Protein AF-A0AA50UT06-F1 (afdb_monomer)

Structure (mmCIF, N/CA/C/O backbone):
data_AF-A0AA50UT06-F1
#
_entry.id   AF-A0AA50UT06-F1
#
loop_
_atom_site.group_PDB
_atom_site.id
_atom_site.type_symbol
_atom_site.label_atom_id
_atom_site.label_alt_id
_atom_site.label_comp_id
_atom_site.label_asym_id
_atom_site.label_entity_id
_atom_site.label_seq_id
_atom_site.pdbx_PDB_ins_code
_atom_site.Cartn_x
_atom_site.Cartn_y
_atom_site.Cartn_z
_atom_site.occupancy
_atom_site.B_iso_or_equiv
_atom_site.auth_seq_id
_atom_site.auth_comp_id
_atom_site.auth_asym_id
_atom_site.auth_atom_id
_atom_site.pdbx_PDB_model_num
ATOM 1 N N . PHE A 1 1 ? -9.019 0.029 9.755 1.00 92.19 1 PHE A N 1
ATOM 2 C CA . PHE A 1 1 ? -8.513 0.370 8.416 1.00 92.19 1 PHE A CA 1
ATOM 3 C C . PHE A 1 1 ? -7.095 -0.146 8.311 1.00 92.19 1 PHE A C 1
ATOM 5 O O . PHE A 1 1 ? -6.377 -0.044 9.303 1.00 92.19 1 PHE A O 1
ATOM 12 N N . TYR A 1 2 ? -6.727 -0.754 7.186 1.00 92.12 2 TYR A N 1
ATOM 13 C CA . TYR A 1 2 ? -5.373 -1.294 6.959 1.00 92.12 2 TYR A CA 1
ATOM 14 C C . TYR A 1 2 ? -4.595 -0.510 5.900 1.00 92.12 2 TYR A C 1
ATOM 16 O O . TYR A 1 2 ? -3.426 -0.797 5.673 1.00 92.12 2 TYR A O 1
ATOM 24 N N . SER A 1 3 ? -5.218 0.505 5.303 1.00 91.81 3 SER A N 1
ATOM 25 C CA . SER A 1 3 ? -4.564 1.502 4.463 1.00 91.81 3 SER A CA 1
ATOM 26 C C . SER A 1 3 ? -5.038 2.905 4.865 1.00 91.81 3 SER A C 1
ATOM 28 O O . SER A 1 3 ? -6.128 3.076 5.424 1.00 91.81 3 SER A O 1
ATOM 30 N N . LEU A 1 4 ? -4.204 3.919 4.623 1.00 92.31 4 LEU A N 1
ATOM 31 C CA . LEU A 1 4 ? -4.577 5.316 4.869 1.00 92.31 4 LEU A CA 1
ATOM 32 C C . LEU A 1 4 ? -5.703 5.794 3.939 1.00 92.31 4 LEU A C 1
ATOM 34 O O . LEU A 1 4 ? -6.620 6.432 4.453 1.00 92.31 4 LEU A O 1
ATOM 38 N N . PRO A 1 5 ? -5.712 5.453 2.633 1.00 92.81 5 PRO A N 1
ATOM 39 C CA . PRO A 1 5 ? -6.830 5.816 1.767 1.00 92.81 5 PRO A CA 1
ATOM 40 C C . PRO A 1 5 ? -8.177 5.261 2.257 1.00 92.81 5 PRO A C 1
ATOM 42 O O . PRO A 1 5 ? -9.140 6.017 2.314 1.00 92.81 5 PRO A O 1
ATOM 45 N N . GLU A 1 6 ? -8.238 4.006 2.732 1.00 93.50 6 GLU A N 1
ATOM 46 C CA . GLU A 1 6 ? -9.466 3.413 3.309 1.00 93.50 6 GLU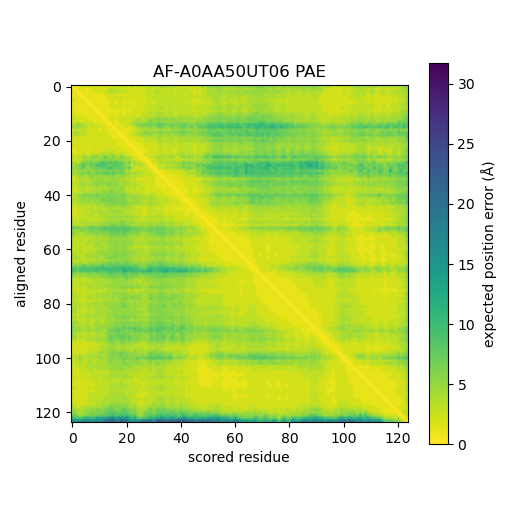 A CA 1
ATOM 47 C C . GLU A 1 6 ? -9.967 4.212 4.529 1.00 93.50 6 GLU A C 1
ATOM 49 O O . GLU A 1 6 ? -11.168 4.373 4.748 1.00 93.50 6 GLU A O 1
ATOM 54 N N . PHE A 1 7 ? -9.044 4.721 5.349 1.00 94.62 7 PHE A N 1
ATOM 55 C CA . PHE A 1 7 ? -9.379 5.550 6.506 1.00 94.62 7 PHE A CA 1
ATOM 56 C C . PHE A 1 7 ? -9.864 6.951 6.112 1.00 94.62 7 PHE A C 1
ATOM 58 O O . PHE A 1 7 ? -10.808 7.459 6.720 1.00 94.62 7 PHE A O 1
ATOM 65 N N . GLU A 1 8 ? -9.245 7.578 5.112 1.00 93.00 8 GLU A N 1
ATOM 66 C CA . GLU A 1 8 ? -9.673 8.889 4.615 1.00 93.00 8 GLU A CA 1
ATOM 67 C C . GLU A 1 8 ? -11.031 8.815 3.904 1.00 93.00 8 GLU A C 1
ATOM 69 O O . GLU A 1 8 ? -11.859 9.708 4.089 1.00 93.00 8 GLU A O 1
ATOM 74 N N . GLU A 1 9 ? -11.310 7.725 3.182 1.00 92.50 9 GLU A N 1
ATOM 75 C CA . GLU A 1 9 ? -12.643 7.421 2.646 1.00 92.50 9 GLU A CA 1
ATOM 76 C C . GLU A 1 9 ? -13.674 7.323 3.774 1.00 92.50 9 GLU A C 1
ATOM 78 O O . GLU A 1 9 ? -14.667 8.049 3.768 1.00 92.50 9 GLU A O 1
ATOM 83 N N . TRP A 1 10 ? -13.400 6.526 4.814 1.00 94.44 10 TRP A N 1
ATOM 84 C CA . TRP A 1 10 ? -14.299 6.431 5.967 1.00 94.44 10 TRP A CA 1
ATOM 85 C C . TRP A 1 10 ? -14.535 7.780 6.656 1.00 94.44 10 TRP A C 1
ATOM 87 O O . TRP A 1 10 ? -15.671 8.086 7.020 1.00 94.44 10 TRP A O 1
ATOM 97 N N . LYS A 1 11 ? -13.490 8.600 6.830 1.00 94.81 11 LYS A N 1
ATOM 98 C CA . LYS A 1 11 ? -13.622 9.946 7.409 1.00 94.81 11 LYS A CA 1
ATOM 99 C C . LYS A 1 11 ? -14.513 10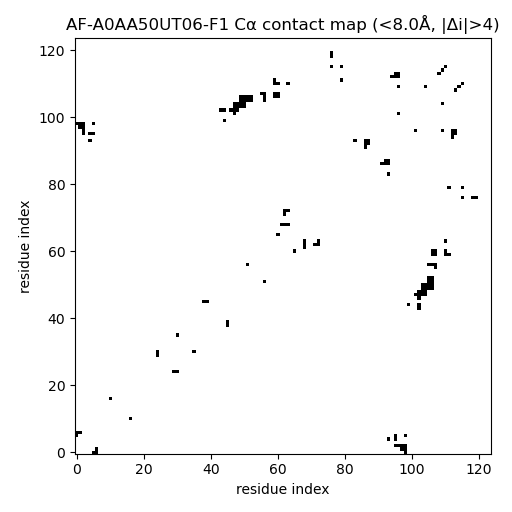.843 6.561 1.00 94.81 11 LYS A C 1
ATOM 101 O O . LYS A 1 11 ? -15.336 11.560 7.119 1.00 94.81 11 LYS A O 1
ATOM 106 N N . LYS A 1 12 ? -14.340 10.815 5.239 1.00 93.25 12 LYS A N 1
ATOM 107 C CA . LYS A 1 12 ? -15.130 11.616 4.299 1.00 93.25 12 LYS A CA 1
ATOM 108 C C . LYS A 1 12 ? -16.606 11.213 4.312 1.00 93.25 12 LYS A C 1
ATOM 110 O O . LYS A 1 12 ? -17.464 12.088 4.249 1.00 93.25 12 LYS A O 1
ATOM 115 N N . ASP A 1 13 ? -16.879 9.919 4.441 1.00 94.81 13 ASP A N 1
ATOM 116 C CA . ASP A 1 13 ? -18.235 9.364 4.389 1.00 94.81 13 ASP A CA 1
ATOM 117 C C . ASP A 1 13 ? -18.951 9.364 5.756 1.00 94.81 13 ASP A C 1
ATOM 119 O O . ASP A 1 13 ? -20.137 9.045 5.839 1.00 94.81 13 ASP A O 1
ATOM 123 N N . THR A 1 14 ? -18.258 9.729 6.840 1.00 95.81 14 THR A N 1
ATOM 124 C CA . THR A 1 14 ? -18.795 9.709 8.211 1.00 95.81 14 THR A CA 1
ATOM 125 C C . THR A 1 14 ? -18.848 11.122 8.794 1.00 95.81 14 THR A C 1
ATOM 127 O O . THR A 1 14 ? -17.871 11.592 9.365 1.00 95.81 14 THR A O 1
ATOM 130 N N . GLU A 1 15 ? -19.997 11.801 8.733 1.00 95.75 15 GLU A N 1
ATOM 131 C CA . GLU A 1 15 ? -20.142 13.203 9.189 1.00 95.75 15 GLU A CA 1
ATOM 132 C C . GLU A 1 15 ? -19.673 13.445 10.639 1.00 95.75 15 GLU A C 1
ATOM 134 O O . GLU A 1 15 ? -19.023 14.446 10.950 1.00 95.75 15 GLU A O 1
ATOM 139 N N . ASN A 1 16 ? -19.949 12.504 11.544 1.00 96.31 16 ASN A N 1
ATOM 140 C CA . ASN A 1 16 ? -19.546 12.588 12.947 1.00 96.31 16 ASN A CA 1
ATOM 141 C C . ASN A 1 16 ? -18.174 11.956 13.233 1.00 96.31 16 ASN A C 1
ATOM 143 O O . ASN A 1 16 ? -17.881 11.648 14.386 1.00 96.31 16 ASN A O 1
ATOM 147 N N . HIS A 1 17 ? -17.301 11.774 12.234 1.00 94.62 17 HIS A N 1
ATOM 148 C CA . HIS A 1 17 ? -15.978 11.159 12.431 1.00 94.62 17 HIS A CA 1
ATOM 149 C C . HIS A 1 17 ? -15.164 11.834 13.555 1.00 94.62 17 HIS A C 1
ATOM 151 O O . HIS A 1 17 ? -14.351 11.192 14.215 1.00 94.62 17 HIS A O 1
ATOM 157 N N . HIS A 1 18 ? -15.397 13.127 13.799 1.00 94.19 18 HIS A N 1
ATOM 158 C CA . HIS A 1 18 ? -14.744 13.929 14.832 1.00 94.19 18 HIS A CA 1
ATOM 159 C C . HIS A 1 18 ? -15.096 13.510 16.272 1.00 94.19 18 HIS A C 1
ATOM 161 O O . HIS A 1 18 ? -14.376 13.879 17.196 1.00 94.19 18 HIS A O 1
ATOM 167 N N . THR A 1 19 ? -16.166 12.736 16.487 1.00 96.88 19 THR A N 1
ATOM 168 C CA . THR A 1 19 ? -16.534 12.216 17.817 1.00 96.88 19 THR A CA 1
ATOM 169 C C . THR A 1 19 ? -15.803 10.921 18.176 1.00 96.88 19 THR A C 1
ATOM 171 O O . THR A 1 19 ? -15.890 10.462 19.314 1.00 96.88 19 THR A O 1
ATOM 174 N N . TYR A 1 20 ? -15.112 10.296 17.220 1.00 96.62 20 TYR A N 1
ATOM 175 C CA . TYR A 1 20 ? -14.390 9.043 17.430 1.00 96.62 20 TYR A CA 1
ATOM 176 C C . TYR A 1 20 ? -12.974 9.308 17.948 1.00 96.62 20 TYR A C 1
ATOM 178 O O . TYR A 1 20 ? -12.302 10.247 17.525 1.00 96.62 20 TYR A O 1
ATOM 186 N N . ASN A 1 21 ? -12.481 8.435 18.829 1.00 96.00 21 ASN A N 1
ATOM 187 C CA . ASN A 1 21 ? -11.068 8.427 19.199 1.00 96.00 21 ASN A 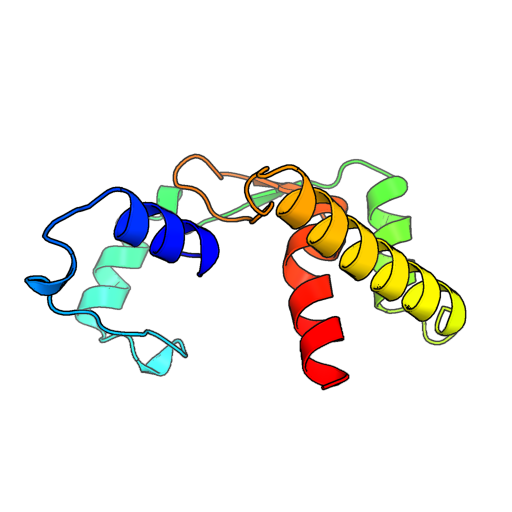CA 1
ATOM 188 C C . ASN A 1 21 ? -10.252 7.704 18.117 1.00 96.00 21 ASN A C 1
ATOM 190 O O . ASN A 1 21 ? -10.489 6.528 17.839 1.00 96.00 21 ASN A O 1
ATOM 194 N N . ILE A 1 22 ? -9.282 8.399 17.526 1.00 95.38 22 ILE A N 1
ATOM 195 C CA . ILE A 1 22 ? -8.482 7.903 16.404 1.00 95.38 22 ILE A CA 1
ATOM 196 C C . ILE A 1 22 ? -7.056 7.643 16.890 1.00 95.38 22 ILE A C 1
ATOM 19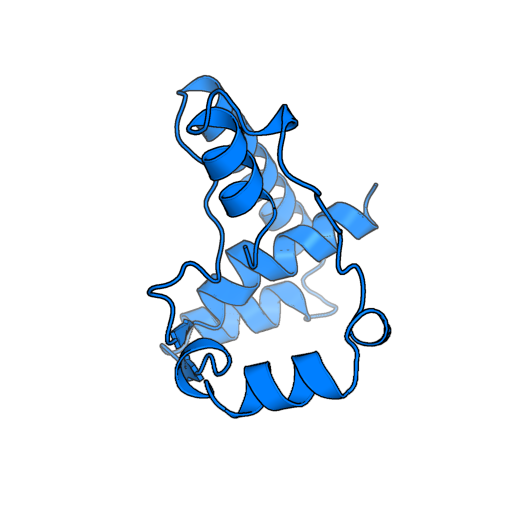8 O O . ILE A 1 22 ? -6.338 8.563 17.278 1.00 95.38 22 ILE A O 1
ATOM 202 N N . LYS A 1 23 ? -6.624 6.380 16.826 1.00 93.62 23 LYS A N 1
ATOM 203 C CA . LYS A 1 23 ? -5.271 5.951 17.197 1.00 93.62 23 LYS A CA 1
ATOM 204 C C . LYS A 1 23 ? -4.540 5.384 15.983 1.00 93.62 23 LYS A C 1
ATOM 206 O O . LYS A 1 23 ? -5.033 4.474 15.324 1.00 93.62 23 LYS A O 1
ATOM 211 N N . TYR A 1 24 ? -3.337 5.893 15.726 1.00 93.56 24 TYR A N 1
ATOM 212 C CA . TYR A 1 24 ? -2.490 5.456 14.616 1.00 93.56 24 TYR A CA 1
ATOM 213 C C . TYR A 1 24 ? -1.500 4.382 15.073 1.00 93.56 24 TYR A C 1
ATOM 215 O O . TYR A 1 24 ? -0.698 4.608 15.979 1.00 93.56 24 TYR A O 1
ATOM 223 N N . TYR A 1 25 ? -1.526 3.227 14.412 1.00 92.88 25 TYR A N 1
ATOM 224 C CA . TYR A 1 25 ? -0.620 2.107 14.670 1.00 92.88 25 TYR A CA 1
ATOM 225 C C . TYR A 1 25 ? 0.522 2.149 13.651 1.00 92.88 25 TYR A C 1
ATOM 227 O O . TYR A 1 25 ? 0.454 1.519 12.602 1.00 92.88 25 TYR A O 1
ATOM 235 N N . LYS A 1 26 ? 1.561 2.943 13.945 1.00 90.25 26 LYS A N 1
ATOM 236 C CA . LYS A 1 26 ? 2.699 3.177 13.030 1.00 90.25 26 LYS A CA 1
ATOM 237 C C . LYS A 1 26 ? 3.730 2.042 13.011 1.00 90.25 26 LYS A C 1
ATOM 239 O O . LYS A 1 26 ? 4.614 2.032 12.165 1.00 90.25 26 LYS A O 1
ATOM 244 N N . GLY A 1 27 ? 3.643 1.108 13.952 1.00 89.12 27 GLY A N 1
ATOM 245 C CA . GLY A 1 27 ? 4.514 -0.057 14.017 1.00 89.12 27 GLY A CA 1
ATOM 246 C C . GLY A 1 27 ? 3.882 -1.178 14.830 1.00 89.12 27 GLY A C 1
ATOM 247 O O . GLY A 1 27 ? 2.962 -0.957 15.619 1.00 89.12 27 GLY A O 1
ATOM 248 N N . LEU A 1 28 ? 4.396 -2.397 14.664 1.00 88.69 28 LEU A N 1
ATOM 249 C CA . LEU A 1 28 ? 3.844 -3.580 15.333 1.00 88.69 28 LEU A CA 1
ATOM 250 C C . LEU A 1 28 ? 3.909 -3.477 16.866 1.00 88.69 28 LEU A C 1
ATOM 252 O O . LEU A 1 28 ? 3.003 -3.953 17.543 1.00 88.69 28 LEU A O 1
ATOM 256 N N . GLY A 1 29 ? 4.908 -2.771 17.409 1.00 87.38 29 GLY A N 1
ATOM 257 C CA . GLY A 1 29 ? 5.041 -2.514 18.848 1.00 87.38 29 GLY A CA 1
ATOM 258 C C . GLY A 1 29 ? 3.972 -1.589 19.446 1.00 87.38 29 GLY A C 1
ATOM 259 O O . GLY A 1 29 ? 3.878 -1.480 20.663 1.00 87.38 29 GLY A O 1
ATOM 260 N N . THR A 1 30 ? 3.147 -0.928 18.624 1.00 88.44 30 THR A N 1
ATOM 261 C CA . THR A 1 30 ? 1.991 -0.154 19.109 1.00 88.44 30 THR A CA 1
AT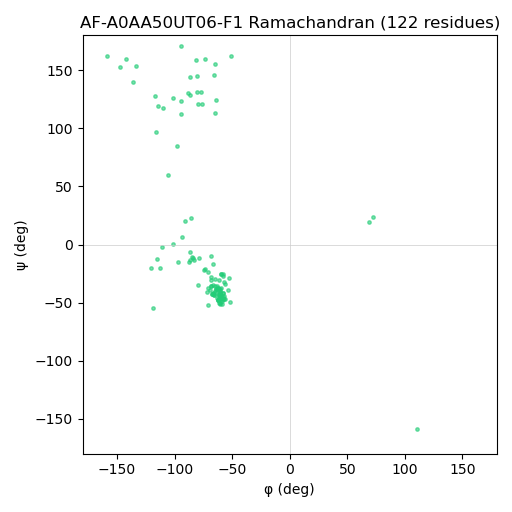OM 262 C C . THR A 1 30 ? 0.837 -1.061 19.554 1.00 88.44 30 THR A C 1
ATOM 264 O O . THR A 1 30 ? -0.008 -0.629 20.343 1.00 88.44 30 THR A O 1
ATOM 267 N N . SER A 1 31 ? 0.796 -2.303 19.057 1.00 86.94 31 SER A N 1
ATOM 268 C CA . SER A 1 31 ? -0.225 -3.288 19.419 1.00 86.94 31 SER A CA 1
ATOM 269 C C . SER A 1 31 ? 0.110 -3.950 20.751 1.00 86.94 31 SER A C 1
ATOM 271 O O . SER A 1 31 ? 1.219 -4.431 20.973 1.00 86.94 31 SER A O 1
ATOM 273 N N . THR A 1 32 ? -0.873 -4.009 21.638 1.00 91.06 32 THR A N 1
ATOM 274 C CA . THR A 1 32 ? -0.794 -4.736 22.904 1.00 91.06 32 THR A CA 1
ATOM 275 C C . THR A 1 32 ? -0.883 -6.246 22.677 1.00 91.06 32 THR A C 1
ATOM 277 O O . THR A 1 32 ? -1.443 -6.720 21.687 1.00 91.06 32 THR A O 1
ATOM 280 N N . SER A 1 33 ? -0.417 -7.040 23.645 1.00 91.81 33 SER A N 1
ATOM 281 C CA . SER A 1 33 ? -0.536 -8.505 23.593 1.00 91.81 33 SER A CA 1
ATOM 282 C C . SER A 1 33 ? -1.988 -8.995 23.512 1.00 91.81 33 SER A C 1
ATOM 284 O O . SER A 1 33 ? -2.233 -10.099 23.028 1.00 91.81 33 SER A O 1
ATOM 286 N N . LYS A 1 34 ? -2.955 -8.202 23.996 1.00 92.50 34 LYS A N 1
ATOM 287 C CA . LYS A 1 34 ? -4.386 -8.509 23.880 1.00 92.50 34 LYS A CA 1
ATOM 288 C C . LYS A 1 34 ? -4.858 -8.356 22.432 1.00 92.50 34 LYS A C 1
ATOM 290 O O . LYS A 1 34 ? -5.396 -9.310 21.882 1.00 92.50 34 LYS A O 1
ATOM 295 N N . GLU A 1 35 ? -4.577 -7.214 21.809 1.00 91.12 35 GLU A N 1
ATOM 296 C CA . GLU A 1 35 ? -4.911 -6.952 20.399 1.00 91.12 35 GLU A CA 1
ATOM 297 C C . GLU A 1 35 ? -4.221 -7.958 19.469 1.00 91.12 35 GLU A C 1
ATOM 299 O O . GLU A 1 35 ? -4.836 -8.470 18.540 1.00 91.12 35 GLU A O 1
ATOM 304 N N . ALA A 1 36 ? -2.970 -8.331 19.765 1.00 89.25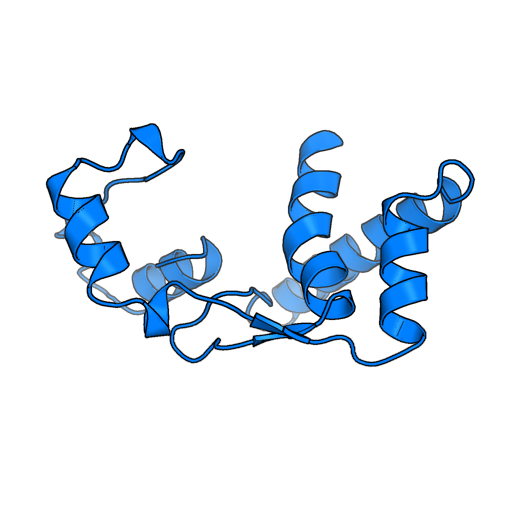 36 ALA A N 1
ATOM 305 C CA . ALA A 1 36 ? -2.269 -9.366 19.013 1.00 89.25 36 ALA A CA 1
ATOM 306 C C . ALA A 1 36 ? -3.050 -10.691 18.995 1.00 89.25 36 ALA A C 1
ATOM 308 O O . ALA A 1 36 ? -3.249 -11.272 17.930 1.00 89.25 36 ALA A O 1
ATOM 309 N N . LYS A 1 37 ? -3.547 -11.154 20.151 1.00 92.06 37 LYS A N 1
ATOM 310 C CA . LYS A 1 37 ? -4.370 -12.373 20.227 1.00 92.06 37 LYS A CA 1
ATOM 311 C C . LYS A 1 37 ? -5.648 -12.250 19.395 1.00 92.06 37 LYS A C 1
ATOM 313 O O . LYS A 1 37 ? -5.997 -13.206 18.711 1.00 92.06 37 LYS A O 1
ATOM 318 N N . GLU A 1 38 ? -6.302 -11.092 19.412 1.00 92.56 38 GLU A N 1
ATOM 319 C CA . GLU A 1 38 ? -7.497 -10.824 18.599 1.00 92.56 38 GLU A CA 1
ATOM 320 C C . GLU A 1 38 ? -7.180 -10.886 17.091 1.00 92.56 38 GLU A C 1
ATOM 322 O O . GLU A 1 38 ? -7.933 -11.490 16.323 1.00 92.56 38 GLU A O 1
ATOM 327 N N . TYR A 1 39 ? -6.020 -10.374 16.658 1.00 90.56 39 TYR A N 1
ATOM 328 C CA . TYR A 1 39 ? -5.567 -10.504 15.268 1.00 90.56 39 TYR A CA 1
ATOM 329 C C . TYR A 1 39 ? -5.373 -11.968 14.854 1.00 90.56 39 TYR A C 1
ATOM 331 O O . TYR A 1 39 ? -5.873 -12.386 13.806 1.00 90.56 39 TYR A O 1
ATOM 339 N N . PHE A 1 40 ? -4.710 -12.770 15.694 1.00 91.50 40 PHE A N 1
ATOM 340 C CA . PHE A 1 40 ? -4.489 -14.196 15.424 1.00 91.50 40 PHE A CA 1
ATOM 341 C C . PHE A 1 40 ? -5.766 -15.042 15.526 1.00 91.50 40 PHE A C 1
ATOM 343 O O . PHE A 1 40 ? -5.845 -16.092 14.898 1.00 91.50 40 PHE A O 1
ATOM 350 N N . GLN A 1 41 ? -6.789 -14.609 16.265 1.00 94.56 41 GLN A N 1
ATOM 351 C CA . GLN A 1 41 ? -8.093 -15.284 16.261 1.00 94.56 41 GLN A CA 1
ATOM 352 C C . GLN A 1 41 ? -8.818 -15.119 14.921 1.00 94.56 41 GLN A C 1
ATOM 354 O O . GLN A 1 41 ? -9.524 -16.027 14.489 1.00 94.56 41 GLN A O 1
ATOM 359 N N . ASN A 1 42 ? -8.602 -14.002 14.223 1.00 91.38 42 ASN A N 1
ATOM 360 C CA . ASN A 1 42 ? -9.157 -13.754 12.896 1.00 91.38 42 ASN A CA 1
ATOM 361 C C . ASN A 1 42 ? -8.085 -13.892 11.801 1.00 91.38 42 ASN A C 1
ATOM 363 O O . ASN A 1 42 ? -7.802 -12.952 11.049 1.00 91.38 42 ASN A O 1
ATOM 367 N N . MET A 1 43 ? -7.477 -15.079 11.699 1.00 91.88 43 MET A N 1
ATOM 368 C CA . MET A 1 43 ? -6.427 -15.346 10.706 1.00 91.88 43 MET A CA 1
ATOM 369 C C . MET A 1 43 ? -6.879 -15.103 9.268 1.00 91.88 43 MET A C 1
ATOM 371 O O . MET A 1 43 ? -6.070 -14.714 8.434 1.00 91.88 43 MET A O 1
ATOM 375 N N . GLU A 1 44 ? -8.150 -15.329 8.946 1.00 89.88 44 GLU A N 1
ATOM 376 C CA . GLU A 1 44 ? -8.648 -15.129 7.584 1.00 89.88 44 GLU A CA 1
ATOM 377 C C . GLU A 1 44 ? -8.666 -13.663 7.157 1.00 89.88 44 GLU A C 1
ATOM 379 O O . GLU A 1 44 ? -8.565 -13.382 5.961 1.00 89.88 44 GLU A O 1
ATOM 384 N N . ARG A 1 45 ? -8.811 -12.720 8.095 1.00 90.25 45 ARG A N 1
ATOM 385 C CA . ARG A 1 45 ? -8.713 -11.282 7.805 1.00 90.25 45 ARG A CA 1
ATOM 386 C C . ARG A 1 45 ? -7.267 -10.802 7.708 1.00 90.25 45 ARG A C 1
ATOM 388 O O . ARG A 1 45 ? -7.001 -9.896 6.920 1.00 90.25 45 ARG A O 1
ATOM 395 N N . HIS A 1 46 ? -6.373 -11.381 8.507 1.00 92.31 46 HIS A N 1
ATOM 396 C CA . HIS A 1 46 ? -4.993 -10.906 8.668 1.00 92.31 46 HIS A CA 1
ATOM 397 C C . HIS A 1 46 ? -3.972 -11.651 7.802 1.00 92.31 46 HIS A C 1
ATOM 399 O O . HIS A 1 46 ? -2.857 -11.173 7.618 1.00 92.31 46 HIS A O 1
ATOM 405 N N . ARG A 1 47 ? -4.333 -12.810 7.244 1.00 94.31 47 ARG A N 1
ATOM 406 C CA . ARG A 1 47 ? -3.488 -13.560 6.312 1.00 94.31 47 ARG A CA 1
ATOM 407 C C . ARG A 1 47 ? -3.843 -13.213 4.874 1.00 94.31 47 ARG A C 1
ATOM 409 O O . ARG A 1 47 ? -4.879 -13.648 4.371 1.00 94.31 47 ARG A O 1
ATOM 416 N N . ILE A 1 48 ? -2.918 -12.552 4.190 1.00 96.25 48 ILE A N 1
ATOM 417 C CA . ILE A 1 48 ? -2.976 -12.325 2.745 1.00 96.25 48 ILE A CA 1
ATOM 418 C C . ILE A 1 48 ? -2.044 -13.315 2.054 1.00 96.25 48 ILE A C 1
ATOM 420 O O . ILE A 1 48 ? -0.873 -13.431 2.410 1.00 96.25 48 ILE A O 1
ATOM 424 N N . ARG A 1 49 ? -2.565 -14.074 1.088 1.00 97.19 49 ARG A N 1
ATOM 425 C CA . ARG A 1 49 ? -1.753 -15.014 0.305 1.00 97.19 49 ARG A CA 1
ATOM 426 C C . ARG A 1 49 ? -1.159 -14.318 -0.912 1.00 97.19 49 ARG A C 1
ATOM 428 O O . ARG A 1 49 ? -1.901 -13.737 -1.697 1.00 97.19 49 ARG A O 1
ATOM 435 N N . PHE A 1 50 ? 0.141 -14.462 -1.120 1.00 97.62 50 PHE A N 1
ATOM 436 C CA . PHE A 1 50 ? 0.742 -14.073 -2.388 1.00 97.62 50 PHE A CA 1
ATOM 437 C C . PHE A 1 50 ? 0.443 -15.125 -3.452 1.00 97.62 50 PHE A C 1
ATOM 439 O O . PHE A 1 50 ? 0.580 -16.326 -3.206 1.00 97.62 50 PHE A O 1
ATOM 446 N N . LYS A 1 51 ? -0.018 -14.674 -4.617 1.00 97.12 51 LYS A N 1
ATOM 447 C CA . LYS A 1 51 ? -0.277 -15.524 -5.778 1.00 97.12 51 LYS A CA 1
ATOM 448 C C . LYS A 1 51 ? 0.682 -15.141 -6.889 1.00 97.12 51 LYS A C 1
ATOM 450 O O . LYS A 1 51 ? 0.635 -14.017 -7.368 1.00 97.12 51 LYS A O 1
ATOM 455 N N . TYR A 1 52 ? 1.506 -16.097 -7.295 1.00 97.56 52 TYR A N 1
ATOM 456 C CA . TYR A 1 52 ? 2.329 -15.954 -8.483 1.00 97.56 52 TYR A CA 1
ATOM 457 C C . TYR A 1 52 ? 1.468 -16.144 -9.738 1.00 97.56 52 TYR A C 1
ATOM 459 O O . TYR A 1 52 ? 0.812 -17.177 -9.894 1.00 97.56 52 TYR A O 1
ATOM 467 N N . GLY A 1 53 ? 1.439 -15.126 -10.590 1.00 93.81 53 GLY A N 1
ATOM 468 C CA . GLY A 1 53 ? 0.666 -15.049 -11.826 1.00 93.81 53 GLY A CA 1
ATOM 469 C C . GLY A 1 53 ? 1.474 -15.307 -13.099 1.00 93.81 53 GLY A C 1
ATOM 470 O O . GLY A 1 53 ? 0.895 -15.263 -14.181 1.00 93.81 53 GLY A O 1
ATOM 471 N N . GLY A 1 54 ? 2.778 -15.588 -12.997 1.00 95.94 54 GLY A N 1
ATOM 472 C CA . GLY A 1 54 ? 3.647 -15.870 -14.143 1.00 95.94 54 GLY A CA 1
ATOM 473 C C . GLY A 1 54 ? 4.686 -14.773 -14.422 1.00 95.94 54 GLY A C 1
ATOM 474 O O . GLY A 1 54 ? 4.978 -13.968 -13.540 1.00 95.94 54 GLY A O 1
ATOM 475 N N . PRO A 1 55 ? 5.224 -14.698 -15.654 1.00 97.62 55 PRO A N 1
ATOM 476 C CA . PRO A 1 55 ? 6.385 -13.861 -15.986 1.00 97.62 55 PRO A CA 1
ATOM 477 C C . PRO A 1 55 ? 6.230 -12.362 -15.702 1.00 97.62 55 PRO A C 1
ATOM 479 O O . PRO A 1 55 ? 7.216 -11.662 -15.486 1.00 97.62 55 PRO A O 1
ATOM 482 N N . THR A 1 56 ? 4.998 -11.846 -15.693 1.00 96.50 56 THR A N 1
ATOM 483 C CA . THR A 1 56 ? 4.728 -10.450 -15.327 1.00 96.50 56 THR A CA 1
ATOM 484 C C . THR A 1 56 ? 5.134 -10.160 -13.882 1.00 96.50 56 THR A C 1
ATOM 486 O O . THR A 1 56 ? 5.674 -9.092 -13.611 1.00 96.50 56 THR A O 1
ATOM 489 N N . ASP A 1 57 ? 4.934 -11.108 -12.966 1.00 97.69 57 ASP A N 1
ATOM 490 C CA . ASP A 1 57 ? 5.364 -10.967 -11.574 1.00 97.69 57 ASP A CA 1
ATOM 491 C C . ASP A 1 57 ? 6.890 -10.957 -11.463 1.00 97.69 57 ASP A C 1
ATOM 493 O O . ASP A 1 57 ? 7.440 -10.111 -10.758 1.00 97.69 57 ASP A O 1
ATOM 497 N N . ASP A 1 58 ? 7.574 -11.833 -12.205 1.00 97.31 58 ASP A N 1
ATOM 498 C CA . ASP A 1 58 ? 9.042 -11.864 -12.239 1.00 97.31 58 ASP A CA 1
ATOM 499 C C . ASP A 1 58 ? 9.607 -10.529 -12.722 1.00 97.31 58 ASP A C 1
ATOM 501 O O . ASP A 1 58 ? 10.519 -9.978 -12.107 1.00 97.31 58 ASP A O 1
ATOM 505 N N . HIS A 1 59 ? 9.017 -9.969 -13.782 1.00 96.38 59 HIS A N 1
ATOM 506 C CA . HIS A 1 59 ? 9.429 -8.681 -14.324 1.00 96.38 59 HIS A CA 1
ATOM 507 C C . HIS A 1 59 ? 9.270 -7.542 -13.310 1.00 96.38 59 HIS A C 1
ATOM 509 O O . HIS A 1 59 ? 10.173 -6.721 -13.174 1.00 96.38 59 HIS A O 1
ATOM 515 N N . HIS A 1 60 ? 8.163 -7.491 -12.561 1.00 96.62 60 HIS A N 1
ATOM 516 C CA . HIS A 1 60 ? 7.962 -6.452 -11.544 1.00 96.62 60 HIS A CA 1
ATOM 517 C C . HIS A 1 60 ? 8.919 -6.596 -10.357 1.00 96.62 60 HIS A C 1
ATOM 519 O O . HIS A 1 60 ? 9.395 -5.594 -9.820 1.00 96.62 60 HIS A O 1
ATOM 525 N N . ILE A 1 61 ? 9.247 -7.828 -9.963 1.00 96.88 61 ILE A N 1
ATOM 526 C CA . ILE A 1 61 ? 10.270 -8.076 -8.943 1.00 96.88 61 ILE A CA 1
ATOM 527 C C . ILE A 1 61 ? 11.652 -7.649 -9.453 1.00 96.88 61 ILE A C 1
ATOM 529 O O . ILE A 1 61 ? 12.397 -6.985 -8.728 1.00 96.88 61 ILE A O 1
ATOM 533 N N . GLU A 1 62 ? 11.992 -7.964 -10.702 1.00 96.81 62 GLU A N 1
ATOM 534 C CA . GLU A 1 62 ? 13.251 -7.528 -11.306 1.00 96.81 62 GLU A CA 1
ATOM 535 C C . GLU A 1 62 ? 13.327 -6.000 -11.418 1.00 96.81 62 GLU A C 1
ATOM 537 O O . GLU A 1 62 ? 14.328 -5.415 -11.008 1.00 96.81 62 GLU A O 1
ATOM 542 N N . LEU A 1 63 ? 12.266 -5.339 -11.884 1.00 95.62 63 LEU A N 1
ATOM 543 C CA . LEU A 1 63 ? 12.157 -3.878 -11.933 1.00 95.62 63 LEU A CA 1
ATOM 544 C C . LEU A 1 63 ? 12.466 -3.250 -10.564 1.00 95.62 63 LEU A C 1
ATOM 546 O O . LEU A 1 63 ? 13.300 -2.344 -10.455 1.00 95.62 63 LEU A O 1
ATOM 550 N N . ALA A 1 64 ? 11.833 -3.768 -9.510 1.00 95.38 64 ALA A N 1
ATOM 551 C CA . ALA A 1 64 ? 11.961 -3.235 -8.160 1.00 95.38 64 ALA A CA 1
ATOM 552 C C . ALA A 1 64 ? 13.375 -3.403 -7.576 1.00 95.38 64 ALA A C 1
ATOM 554 O O . ALA A 1 64 ? 13.898 -2.475 -6.960 1.00 95.38 64 ALA A O 1
ATOM 555 N N . PHE A 1 65 ? 14.021 -4.556 -7.783 1.00 95.94 65 PHE A N 1
ATOM 556 C CA . PHE A 1 65 ? 15.238 -4.918 -7.038 1.00 95.94 65 PHE A CA 1
ATOM 557 C C . PHE A 1 65 ? 16.510 -5.048 -7.880 1.00 95.94 65 PHE A C 1
ATOM 559 O O . PHE A 1 65 ? 17.614 -5.092 -7.326 1.00 95.94 65 PHE A O 1
ATOM 566 N N . SER A 1 66 ? 16.413 -5.089 -9.209 1.00 96.12 66 SER A N 1
ATOM 567 C CA . SER A 1 66 ? 17.590 -5.193 -10.069 1.00 96.12 66 SER A CA 1
ATOM 568 C C . SER A 1 66 ? 18.467 -3.958 -9.920 1.00 96.12 66 SER A C 1
ATOM 570 O O . SER A 1 66 ? 18.055 -2.824 -10.180 1.00 96.12 66 SER A O 1
ATOM 572 N N . LYS A 1 67 ? 19.739 -4.170 -9.573 1.00 93.56 67 LYS A N 1
ATOM 573 C CA . LYS A 1 67 ? 20.729 -3.085 -9.487 1.00 93.56 67 LYS A CA 1
ATOM 574 C C . LYS A 1 67 ? 20.914 -2.352 -10.819 1.00 93.56 67 LYS A C 1
ATOM 576 O O . LYS A 1 67 ? 21.291 -1.187 -10.813 1.00 93.56 67 LYS A O 1
ATOM 581 N N . LYS A 1 68 ? 20.633 -3.020 -11.944 1.00 94.19 68 LYS A N 1
ATOM 582 C CA . LYS A 1 68 ? 20.747 -2.451 -13.296 1.00 94.19 68 LYS A CA 1
ATOM 583 C C . LYS A 1 68 ? 19.482 -1.710 -13.751 1.00 94.19 68 LYS A C 1
ATOM 585 O O . LYS A 1 68 ? 19.550 -0.965 -14.717 1.00 94.19 68 LYS A O 1
ATOM 590 N N . GLY A 1 69 ? 18.356 -1.869 -13.052 1.00 91.25 69 GLY A N 1
ATOM 591 C CA . GLY A 1 69 ? 17.055 -1.289 -13.415 1.00 91.25 69 GLY A CA 1
ATOM 592 C C . GLY A 1 69 ? 16.824 0.144 -12.925 1.00 91.25 69 GLY A C 1
ATOM 593 O O . GLY A 1 69 ? 15.679 0.543 -12.739 1.00 91.25 69 GLY A O 1
ATOM 594 N N . ALA A 1 70 ? 17.879 0.919 -12.648 1.00 93.38 70 ALA A N 1
ATOM 595 C CA . ALA A 1 70 ? 17.738 2.248 -12.048 1.00 93.38 70 ALA A CA 1
ATOM 596 C C . ALA A 1 70 ? 16.911 3.209 -12.919 1.00 93.38 70 ALA A C 1
ATOM 598 O O . ALA A 1 70 ? 16.033 3.891 -12.399 1.00 93.38 70 ALA A O 1
ATOM 599 N N . ASP A 1 71 ? 17.149 3.234 -14.232 1.00 94.50 71 ASP A N 1
ATOM 600 C CA . ASP A 1 71 ? 16.395 4.106 -15.140 1.00 94.50 71 ASP A CA 1
ATOM 601 C C . ASP A 1 71 ? 14.949 3.634 -15.327 1.00 94.50 71 ASP A C 1
ATOM 603 O O . ASP A 1 71 ? 14.035 4.455 -15.309 1.00 94.50 71 ASP A O 1
ATOM 607 N N . GLN A 1 72 ? 14.718 2.318 -15.372 1.00 95.44 72 GLN A N 1
ATOM 608 C CA . GLN A 1 72 ? 13.365 1.754 -15.414 1.00 95.44 72 GLN A CA 1
ATOM 609 C C . GLN A 1 72 ? 12.566 2.111 -14.153 1.00 95.44 72 GLN A C 1
ATOM 611 O O . GLN A 1 72 ? 11.381 2.418 -14.243 1.00 95.44 72 GLN A O 1
ATOM 616 N N . ARG A 1 73 ? 13.205 2.134 -12.974 1.00 95.88 73 ARG A N 1
ATOM 617 C CA . ARG A 1 73 ? 12.546 2.577 -11.736 1.00 95.88 73 ARG A CA 1
ATOM 618 C C . ARG A 1 73 ? 12.183 4.056 -11.748 1.00 95.88 73 ARG A C 1
ATOM 620 O O . ARG A 1 73 ? 11.148 4.405 -11.191 1.00 95.88 73 ARG A O 1
ATOM 627 N N . LYS A 1 74 ? 12.997 4.918 -12.368 1.00 94.12 74 LYS A N 1
ATOM 628 C CA . LYS A 1 74 ? 12.648 6.340 -12.527 1.00 94.12 74 LYS A CA 1
ATOM 629 C C . LYS A 1 74 ? 11.377 6.477 -13.355 1.00 94.12 74 LYS A C 1
ATOM 631 O O . LYS A 1 74 ? 10.441 7.121 -12.904 1.00 94.12 74 LYS A O 1
ATOM 636 N N . GLU A 1 75 ? 11.3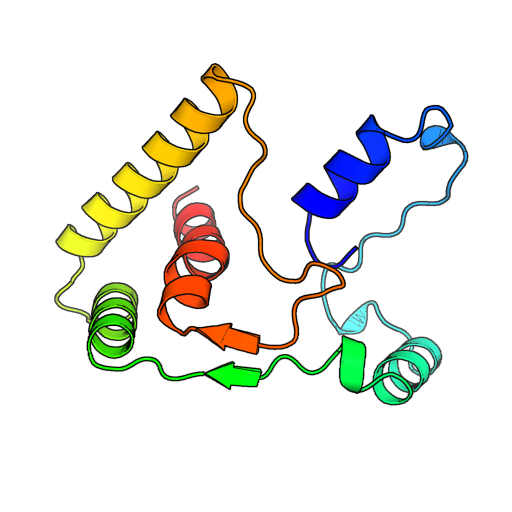28 5.816 -14.512 1.00 95.88 75 GLU A N 1
ATOM 637 C CA . GLU A 1 75 ? 10.144 5.817 -15.376 1.00 95.88 75 GLU A CA 1
ATOM 638 C C . GLU A 1 75 ? 8.918 5.249 -14.649 1.00 95.88 75 GLU A C 1
ATOM 640 O O . GLU A 1 75 ? 7.851 5.854 -14.658 1.00 95.88 75 GLU A O 1
ATOM 645 N N . TRP A 1 76 ? 9.083 4.128 -13.948 1.00 96.31 76 TRP A N 1
ATOM 646 C CA . TRP A 1 76 ? 8.034 3.513 -13.138 1.00 96.31 76 TRP A CA 1
ATOM 647 C C . TRP A 1 76 ? 7.464 4.461 -12.073 1.00 96.31 76 TRP A C 1
ATOM 649 O O . TRP A 1 76 ? 6.245 4.600 -11.969 1.00 96.31 76 TRP A O 1
ATOM 659 N N . LEU A 1 77 ? 8.324 5.155 -11.324 1.00 95.12 77 LEU A N 1
ATOM 660 C CA . LEU A 1 77 ? 7.905 6.128 -10.314 1.00 95.12 77 LEU A CA 1
ATOM 661 C C . LEU A 1 77 ? 7.230 7.352 -10.939 1.00 95.12 77 LEU A C 1
ATOM 663 O O . LEU A 1 77 ? 6.194 7.787 -10.441 1.00 95.12 77 LEU A O 1
ATOM 667 N N . THR A 1 78 ? 7.763 7.878 -12.046 1.00 95.12 78 THR A N 1
ATOM 668 C CA . THR A 1 78 ? 7.132 8.980 -12.790 1.00 95.12 78 THR A CA 1
ATOM 669 C C . THR A 1 78 ? 5.734 8.586 -13.262 1.00 95.12 78 THR A C 1
ATOM 671 O O . THR A 1 78 ? 4.774 9.300 -12.984 1.00 95.12 78 THR A O 1
ATOM 674 N N . ASN A 1 79 ? 5.593 7.407 -13.873 1.00 94.88 79 ASN A N 1
ATOM 675 C CA . ASN A 1 79 ? 4.305 6.892 -14.333 1.00 94.88 79 ASN A CA 1
ATOM 676 C C . ASN A 1 79 ? 3.310 6.716 -13.176 1.00 94.88 79 ASN A C 1
ATOM 678 O O . ASN A 1 79 ? 2.131 7.041 -13.322 1.00 94.88 79 ASN A O 1
ATOM 682 N N . HIS A 1 80 ? 3.772 6.234 -12.017 1.00 94.38 80 HIS A N 1
ATOM 683 C CA . HIS A 1 80 ? 2.941 6.128 -10.819 1.00 94.38 80 HIS A CA 1
ATOM 684 C C . HIS A 1 80 ? 2.451 7.504 -10.340 1.00 94.38 80 HIS A C 1
ATOM 686 O O . HIS A 1 80 ? 1.254 7.685 -10.109 1.00 94.38 80 HIS A O 1
ATOM 692 N N . MET A 1 81 ? 3.345 8.492 -10.237 1.00 92.81 81 MET A N 1
ATOM 693 C CA . MET A 1 81 ? 2.988 9.857 -9.831 1.00 92.81 81 MET A CA 1
ATOM 694 C C . MET A 1 81 ? 1.990 10.504 -10.800 1.00 92.81 81 MET A C 1
ATOM 696 O O . MET A 1 81 ? 1.018 11.127 -10.362 1.00 92.81 81 MET A O 1
ATOM 700 N N . ASP A 1 82 ? 2.194 10.319 -12.105 1.00 95.06 82 ASP A N 1
ATOM 701 C CA . ASP A 1 82 ? 1.290 10.813 -13.142 1.00 95.06 82 ASP A CA 1
ATOM 702 C C . ASP A 1 82 ? -0.085 10.139 -13.063 1.00 95.06 82 ASP A C 1
ATOM 704 O O . ASP A 1 82 ? -1.112 10.814 -13.185 1.00 95.06 82 ASP A O 1
ATOM 708 N N . GLU A 1 83 ? -0.145 8.829 -12.791 1.00 94.12 83 GLU A N 1
ATOM 709 C CA . GLU A 1 83 ? -1.416 8.131 -12.576 1.00 94.12 83 GLU A CA 1
ATOM 710 C C . GLU A 1 83 ? -2.162 8.690 -11.357 1.00 94.12 83 GLU A C 1
ATOM 712 O O . GLU A 1 83 ? -3.359 8.984 -11.459 1.00 94.12 83 GLU A O 1
ATOM 717 N N . VAL A 1 84 ? -1.473 8.855 -10.223 1.00 92.12 84 VAL A N 1
ATOM 718 C CA . VAL A 1 84 ? -2.051 9.401 -8.983 1.00 92.12 84 VAL A CA 1
ATOM 719 C C . VAL A 1 84 ? -2.600 10.807 -9.224 1.00 92.12 84 VAL A C 1
ATOM 721 O O . VAL A 1 84 ? -3.749 11.096 -8.873 1.00 92.12 84 VAL A O 1
ATOM 724 N N . LYS A 1 85 ? -1.822 11.672 -9.886 1.00 94.25 85 LYS A N 1
ATOM 725 C CA . LYS A 1 85 ? -2.245 13.034 -10.233 1.00 94.25 85 LYS A CA 1
ATOM 726 C C . LYS A 1 85 ? -3.471 13.024 -11.143 1.00 94.25 85 LYS A C 1
ATOM 728 O O . LYS A 1 85 ? -4.471 13.665 -10.819 1.00 94.25 85 LYS A O 1
ATOM 733 N N . ARG A 1 86 ? -3.432 12.247 -12.229 1.00 95.56 86 ARG A N 1
ATOM 734 C CA . ARG A 1 86 ? -4.544 12.136 -13.182 1.00 95.56 86 ARG A CA 1
ATOM 735 C C . ARG A 1 86 ? -5.820 11.669 -12.491 1.00 95.56 86 ARG A C 1
ATOM 737 O O . ARG A 1 86 ? -6.869 12.262 -12.709 1.00 95.56 86 ARG A O 1
ATOM 744 N N . ARG A 1 87 ? -5.749 10.625 -11.654 1.00 94.50 87 ARG A N 1
ATOM 745 C CA . ARG A 1 87 ? -6.904 10.100 -10.896 1.00 94.50 87 ARG A CA 1
ATOM 746 C C . ARG A 1 87 ? -7.544 11.175 -10.027 1.00 94.50 87 ARG A C 1
ATOM 748 O O . ARG A 1 87 ? -8.765 11.312 -10.043 1.00 94.50 87 ARG A O 1
ATOM 755 N N . LYS A 1 88 ? -6.719 11.958 -9.330 1.00 92.31 88 LYS A N 1
ATOM 756 C CA . LYS A 1 88 ? -7.175 13.069 -8.492 1.00 92.31 88 LYS A CA 1
ATOM 757 C C . LYS A 1 88 ? -7.885 14.153 -9.306 1.00 92.31 88 LYS A C 1
ATOM 759 O O . LYS A 1 88 ? -8.931 14.628 -8.876 1.00 92.31 88 LYS A O 1
ATOM 764 N N . GLU A 1 89 ? -7.357 14.517 -10.473 1.00 95.00 89 GLU A N 1
ATOM 765 C CA . GLU A 1 89 ? -7.953 15.531 -11.361 1.00 95.00 89 GLU A CA 1
ATOM 766 C C . GLU A 1 89 ? -9.340 15.125 -11.878 1.00 95.00 89 GLU A C 1
ATOM 768 O O . GLU A 1 89 ? -10.225 15.970 -11.990 1.00 95.00 89 GLU A O 1
ATOM 773 N N . ILE A 1 90 ? -9.554 13.833 -12.138 1.00 95.50 90 ILE A N 1
ATOM 774 C CA . ILE A 1 90 ? -10.844 13.297 -12.608 1.00 95.50 90 ILE A CA 1
ATOM 775 C C . ILE A 1 90 ? -11.755 12.797 -11.474 1.00 95.50 90 ILE A C 1
ATOM 777 O O . ILE A 1 90 ? -12.795 12.199 -11.743 1.00 95.50 90 ILE A O 1
ATOM 781 N N . GLY A 1 91 ? -11.374 13.015 -10.211 1.00 91.81 91 GLY A N 1
ATOM 782 C CA . GLY A 1 91 ? -12.172 12.640 -9.040 1.00 91.81 91 GLY A CA 1
ATOM 783 C C . GLY A 1 91 ? -12.301 11.132 -8.793 1.00 91.81 91 GLY A C 1
ATOM 784 O O . GLY A 1 91 ? -13.220 10.718 -8.087 1.00 91.81 91 GLY A O 1
ATOM 785 N N . LEU A 1 92 ? -11.413 10.306 -9.357 1.00 90.88 92 LEU A N 1
ATOM 786 C CA . LEU A 1 92 ? -11.378 8.871 -9.067 1.00 90.88 92 LEU A CA 1
ATOM 787 C C . LEU A 1 92 ? -10.643 8.593 -7.746 1.00 90.88 92 LEU A C 1
ATOM 789 O O . LEU A 1 92 ? -9.644 9.258 -7.456 1.00 90.88 92 LEU A O 1
ATOM 793 N N . PRO A 1 93 ? -11.078 7.582 -6.970 1.00 87.94 93 PRO A N 1
ATOM 794 C CA . PRO A 1 93 ? -10.387 7.185 -5.752 1.00 87.94 93 PRO A CA 1
ATOM 795 C C . PRO A 1 93 ? -8.987 6.631 -6.048 1.00 87.94 93 PRO A C 1
ATOM 797 O O . PRO A 1 93 ? -8.687 6.119 -7.140 1.00 87.94 93 PRO A O 1
ATOM 800 N N . GLU A 1 94 ? -8.118 6.734 -5.047 1.00 88.81 94 GLU A N 1
ATOM 801 C CA . GLU A 1 94 ? -6.793 6.125 -5.071 1.00 88.81 94 GLU A CA 1
ATOM 802 C C . GLU A 1 94 ? -6.911 4.594 -5.079 1.00 88.81 94 GLU A C 1
ATOM 804 O O . GLU A 1 94 ? -7.834 4.022 -4.502 1.00 88.81 94 GLU A O 1
ATOM 809 N N . ARG A 1 95 ? -5.986 3.905 -5.756 1.00 91.81 95 ARG A N 1
ATOM 810 C CA . ARG A 1 95 ? -5.893 2.443 -5.658 1.00 91.81 95 ARG A CA 1
ATOM 811 C C . ARG A 1 95 ? -5.018 2.080 -4.476 1.00 91.81 95 ARG A C 1
ATOM 813 O O . ARG A 1 95 ? -3.886 2.534 -4.400 1.00 91.81 95 ARG A O 1
ATOM 820 N N . TYR A 1 96 ? -5.521 1.206 -3.618 1.00 93.56 96 TYR A N 1
ATOM 821 C CA . TYR A 1 96 ? -4.801 0.719 -2.451 1.00 93.56 96 TYR A CA 1
ATOM 822 C C . TYR A 1 96 ? -5.082 -0.767 -2.214 1.00 93.56 96 TYR A C 1
ATOM 824 O O . TYR A 1 96 ? -6.072 -1.319 -2.703 1.00 93.56 96 TYR A O 1
ATOM 832 N N . LEU A 1 97 ? -4.196 -1.422 -1.465 1.00 94.12 97 LEU A N 1
ATOM 833 C CA . LEU A 1 97 ? -4.344 -2.818 -1.058 1.00 94.12 97 LEU A CA 1
ATOM 834 C C . LEU A 1 97 ? -4.994 -2.946 0.330 1.00 94.12 97 LEU A C 1
ATOM 836 O O . LEU A 1 97 ? -5.159 -1.977 1.066 1.00 94.12 97 LEU A O 1
ATOM 840 N N . TYR A 1 98 ? -5.338 -4.183 0.698 1.00 94.00 98 TYR A N 1
ATOM 841 C CA . TYR A 1 98 ? -5.800 -4.580 2.039 1.00 94.00 98 TYR A CA 1
ATOM 842 C C . TYR A 1 98 ? -7.208 -4.128 2.447 1.00 94.00 98 TYR A C 1
ATOM 844 O O . TYR A 1 98 ? -7.535 -4.130 3.645 1.00 94.00 98 TYR A O 1
ATOM 852 N N . THR A 1 99 ? -8.077 -3.865 1.465 1.00 90.81 99 THR A N 1
ATOM 853 C CA . THR A 1 99 ? -9.531 -3.793 1.687 1.00 90.81 99 THR A CA 1
ATOM 854 C C . THR A 1 99 ? -10.031 -5.044 2.425 1.00 90.81 99 THR A C 1
ATOM 856 O O . THR A 1 99 ? -9.361 -6.085 2.472 1.00 90.81 99 THR A O 1
ATOM 859 N N . LYS A 1 100 ? -11.228 -4.979 3.012 1.00 86.25 100 LYS A N 1
ATOM 860 C CA . LYS A 1 100 ? -11.789 -6.069 3.835 1.00 86.25 100 LYS A CA 1
ATOM 861 C C . LYS A 1 100 ? -11.914 -7.398 3.077 1.00 86.25 100 LYS A C 1
ATOM 863 O O . LYS A 1 100 ? -11.819 -8.467 3.685 1.00 86.25 100 LYS A O 1
ATOM 868 N N . GLU A 1 101 ? -12.069 -7.325 1.763 1.00 88.00 101 GLU A N 1
ATOM 869 C CA . GLU A 1 101 ? -12.271 -8.436 0.836 1.00 88.00 101 GLU A CA 1
ATOM 870 C C . GLU A 1 101 ? -10.948 -9.027 0.334 1.00 88.00 101 GLU A C 1
ATOM 872 O O . GLU A 1 101 ? -10.927 -10.136 -0.202 1.00 88.00 101 GLU A O 1
ATOM 877 N N . THR A 1 102 ? -9.827 -8.325 0.523 1.00 92.44 102 THR A N 1
ATOM 878 C CA . THR A 1 102 ? -8.517 -8.794 0.068 1.00 92.44 102 THR A CA 1
ATOM 879 C C . THR A 1 102 ? -8.131 -10.069 0.820 1.00 92.44 102 THR A C 1
ATOM 881 O O . THR A 1 102 ? -7.891 -10.051 2.025 1.00 92.44 102 THR A O 1
ATOM 884 N N . LYS A 1 103 ? -8.051 -11.197 0.106 1.00 93.88 103 LYS A N 1
ATOM 885 C CA . LYS A 1 103 ? -7.536 -12.482 0.630 1.00 93.88 103 LYS A CA 1
ATOM 886 C C . LYS A 1 103 ? -6.230 -12.917 -0.022 1.00 93.88 103 LYS A C 1
ATOM 888 O O . LYS A 1 103 ? -5.505 -13.757 0.516 1.00 93.88 103 LYS A O 1
ATOM 893 N N . ALA A 1 104 ? -5.947 -12.375 -1.197 1.00 96.06 104 ALA A N 1
ATOM 894 C CA . ALA A 1 104 ? -4.745 -12.655 -1.947 1.00 96.06 104 ALA A CA 1
ATOM 895 C C . ALA A 1 104 ? -4.316 -11.426 -2.744 1.00 96.06 104 ALA A C 1
ATOM 897 O O . ALA A 1 104 ? -5.161 -10.615 -3.112 1.00 96.06 104 ALA A O 1
ATOM 898 N N . VAL A 1 105 ? -3.018 -11.328 -3.001 1.00 97.19 105 VAL A N 1
ATOM 899 C CA . VAL A 1 105 ? -2.372 -10.239 -3.741 1.00 97.19 105 VAL A CA 1
ATOM 900 C C . VAL A 1 105 ? -1.359 -10.864 -4.703 1.00 97.19 105 VAL A C 1
ATOM 902 O O . VAL A 1 105 ? -0.717 -11.858 -4.355 1.00 97.19 105 VAL A O 1
ATOM 905 N N . SER A 1 106 ? -1.251 -10.342 -5.925 1.00 97.69 106 SER A N 1
ATOM 906 C CA . SER A 1 106 ? -0.191 -10.748 -6.858 1.00 97.69 106 SER A CA 1
ATOM 907 C C . SER A 1 106 ? 1.117 -10.018 -6.548 1.00 97.69 106 SER A C 1
ATOM 909 O O . SER A 1 106 ? 1.102 -8.957 -5.920 1.00 97.69 106 SER A O 1
ATOM 911 N N . TYR A 1 107 ? 2.263 -10.547 -6.982 1.00 97.94 107 TYR A N 1
ATOM 912 C CA . TYR A 1 107 ? 3.525 -9.817 -6.798 1.00 97.94 107 TYR A CA 1
ATOM 913 C C . TYR A 1 107 ? 3.521 -8.505 -7.585 1.00 97.94 107 TYR A C 1
ATOM 915 O O . TYR A 1 107 ? 3.963 -7.488 -7.059 1.00 97.94 107 TYR A O 1
ATOM 923 N N . SER A 1 108 ? 2.947 -8.503 -8.789 1.00 97.25 108 SER A N 1
ATOM 924 C CA . SER A 1 108 ? 2.760 -7.289 -9.586 1.00 97.25 108 SER A CA 1
ATOM 925 C C . SER A 1 108 ? 1.928 -6.233 -8.852 1.00 97.25 108 SER A C 1
ATOM 927 O O . SER A 1 108 ? 2.319 -5.068 -8.822 1.00 97.25 108 SER A O 1
ATOM 929 N N . ASP A 1 109 ? 0.808 -6.615 -8.225 1.00 96.50 109 ASP A N 1
ATOM 930 C CA . ASP A 1 109 ? -0.022 -5.675 -7.458 1.00 96.50 109 ASP A CA 1
ATOM 931 C C . ASP A 1 109 ? 0.724 -5.147 -6.234 1.00 96.50 109 ASP A C 1
ATOM 933 O O . ASP A 1 109 ? 0.701 -3.949 -5.974 1.00 96.50 109 ASP A O 1
ATOM 937 N N . PHE A 1 110 ? 1.419 -6.016 -5.497 1.00 97.56 110 PHE A N 1
ATOM 938 C CA . PHE A 1 110 ? 2.222 -5.588 -4.354 1.00 97.56 110 PHE A CA 1
ATOM 939 C C . PHE A 1 110 ? 3.306 -4.591 -4.767 1.00 97.56 110 PHE A C 1
ATOM 941 O O . PHE A 1 110 ? 3.449 -3.547 -4.132 1.00 97.56 110 PHE A O 1
ATOM 948 N N . VAL A 1 111 ? 4.043 -4.873 -5.845 1.00 97.31 111 VAL A N 1
ATOM 949 C CA . VAL A 1 111 ? 5.080 -3.961 -6.335 1.00 97.31 111 VAL A CA 1
ATOM 950 C C . VAL A 1 111 ? 4.461 -2.615 -6.719 1.00 97.31 111 VAL A C 1
ATOM 952 O O . VAL A 1 111 ? 4.897 -1.579 -6.225 1.00 97.31 111 VAL A O 1
ATOM 955 N N . ASN A 1 112 ? 3.408 -2.622 -7.536 1.00 96.31 112 ASN A N 1
ATOM 956 C CA . ASN A 1 112 ? 2.856 -1.402 -8.129 1.00 96.31 112 ASN A CA 1
ATOM 957 C C . ASN A 1 112 ? 1.878 -0.616 -7.247 1.00 96.31 112 ASN A C 1
ATOM 959 O O . ASN A 1 112 ? 1.542 0.508 -7.612 1.00 96.31 112 ASN A O 1
ATOM 963 N N . LEU A 1 113 ? 1.379 -1.181 -6.144 1.00 95.50 113 LEU A N 1
ATOM 964 C CA . LEU A 1 113 ? 0.403 -0.516 -5.268 1.00 95.50 113 LEU A CA 1
ATOM 965 C C . LEU A 1 113 ? 0.888 -0.333 -3.827 1.00 95.50 113 LEU A C 1
ATOM 967 O O . LEU A 1 113 ? 0.349 0.524 -3.138 1.00 95.50 113 LEU A O 1
ATOM 971 N N . GLU A 1 114 ? 1.888 -1.094 -3.371 1.00 96.12 114 GLU A N 1
ATOM 972 C CA . GLU A 1 114 ? 2.425 -0.986 -2.005 1.00 96.12 114 GLU A CA 1
ATOM 973 C C . GLU A 1 114 ? 3.904 -0.590 -2.006 1.00 96.12 114 GLU A C 1
ATOM 975 O O . GLU A 1 114 ? 4.286 0.412 -1.405 1.00 96.12 114 GLU A O 1
ATOM 980 N N . LEU A 1 115 ? 4.756 -1.345 -2.708 1.00 96.81 115 LEU A N 1
ATOM 981 C CA . LEU A 1 115 ? 6.201 -1.096 -2.704 1.00 96.81 115 LEU A CA 1
ATOM 982 C C . LEU A 1 115 ? 6.550 0.255 -3.339 1.00 96.81 115 LEU A C 1
ATOM 984 O O . LEU A 1 115 ? 7.444 0.947 -2.855 1.00 96.81 115 LEU A O 1
ATOM 988 N N . VAL A 1 116 ? 5.815 0.655 -4.380 1.00 95.12 116 VAL A N 1
ATOM 989 C CA . VAL A 1 116 ? 5.964 1.967 -5.024 1.00 95.12 116 VAL A CA 1
ATOM 990 C C . VAL A 1 116 ? 5.799 3.129 -4.040 1.00 95.12 116 VAL A C 1
ATOM 992 O O . VAL A 1 116 ? 6.505 4.127 -4.158 1.00 95.12 116 VAL A O 1
ATOM 995 N N . LEU A 1 117 ? 4.932 2.986 -3.028 1.00 93.44 117 LEU A N 1
ATOM 996 C CA . LEU A 1 117 ? 4.694 4.018 -2.017 1.00 93.44 117 LEU A CA 1
ATOM 997 C C . LEU A 1 117 ? 5.928 4.203 -1.133 1.00 93.44 117 LEU A C 1
ATOM 999 O O . LEU A 1 117 ? 6.329 5.332 -0.858 1.00 93.44 117 LEU A O 1
ATOM 1003 N N . PHE A 1 118 ? 6.562 3.094 -0.737 1.00 93.44 118 PHE A N 1
ATOM 1004 C CA . PHE A 1 118 ? 7.830 3.121 -0.010 1.00 93.44 118 PHE A CA 1
ATOM 1005 C C . PHE A 1 118 ? 8.938 3.756 -0.857 1.00 93.44 118 PHE A C 1
ATOM 1007 O O . PHE A 1 118 ? 9.628 4.654 -0.385 1.00 93.44 118 PHE A O 1
ATOM 1014 N N . SER A 1 119 ? 9.073 3.344 -2.121 1.00 91.25 119 SER A N 1
ATOM 1015 C CA . SER A 1 119 ? 10.078 3.901 -3.033 1.00 91.25 119 SER A CA 1
ATOM 1016 C C . SER A 1 119 ? 9.886 5.397 -3.288 1.00 91.25 119 SER A C 1
ATOM 1018 O O . SER A 1 119 ? 10.866 6.128 -3.366 1.00 91.25 119 SER A O 1
ATOM 1020 N N . ASN A 1 120 ? 8.644 5.868 -3.398 1.00 88.50 120 ASN A N 1
ATOM 1021 C CA . ASN A 1 120 ? 8.365 7.294 -3.525 1.00 88.50 120 ASN A CA 1
ATOM 1022 C C . ASN A 1 120 ? 8.665 8.052 -2.222 1.00 88.50 120 ASN A C 1
ATOM 1024 O O . ASN A 1 120 ? 9.209 9.146 -2.277 1.00 88.50 120 ASN A O 1
ATOM 1028 N N . GLY A 1 121 ? 8.353 7.469 -1.060 1.00 86.31 121 GLY A N 1
ATOM 1029 C CA . GLY A 1 121 ? 8.654 8.063 0.245 1.00 86.31 121 GLY A CA 1
ATOM 1030 C C . GLY A 1 121 ? 10.150 8.192 0.552 1.00 86.31 121 GLY A C 1
ATOM 1031 O O . GLY A 1 121 ? 10.526 9.120 1.253 1.00 86.31 121 GLY A O 1
ATOM 1032 N N . ASP A 1 122 ? 10.9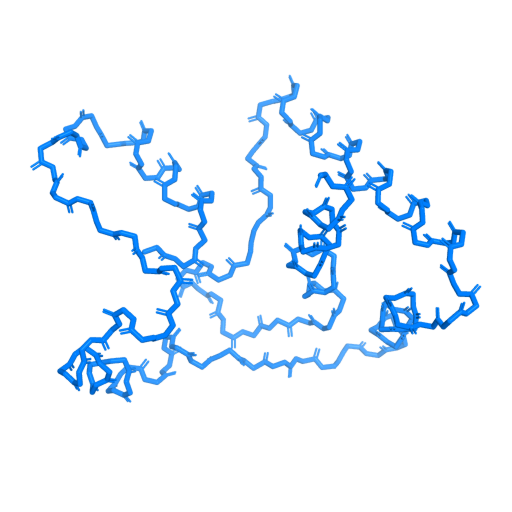92 7.306 0.014 1.00 85.25 122 ASP A N 1
ATOM 1033 C CA . ASP A 1 122 ? 12.461 7.375 0.141 1.00 85.25 122 ASP A CA 1
ATOM 1034 C C . ASP A 1 122 ? 13.087 8.491 -0.721 1.00 85.25 122 ASP A C 1
ATOM 1036 O O . ASP A 1 122 ? 14.192 8.952 -0.449 1.00 85.25 122 ASP A O 1
ATOM 1040 N N . ASN A 1 123 ? 12.376 8.952 -1.757 1.00 75.44 123 ASN A N 1
ATOM 1041 C CA . ASN A 1 123 ? 12.835 10.039 -2.627 1.00 75.44 123 ASN A CA 1
ATOM 1042 C C . ASN A 1 123 ? 12.525 11.447 -2.083 1.00 75.44 123 ASN A C 1
ATOM 1044 O O . ASN A 1 123 ? 12.992 12.422 -2.679 1.00 75.44 123 ASN A O 1
ATOM 1048 N N . VAL A 1 124 ? 11.695 11.562 -1.036 1.00 57.38 124 VAL A N 1
ATOM 1049 C CA . VAL A 1 124 ? 11.191 12.835 -0.477 1.00 57.38 124 VAL A CA 1
ATOM 1050 C C . VAL A 1 124 ? 12.007 13.284 0.729 1.00 57.38 124 VAL A C 1
ATOM 1052 O O . VAL A 1 124 ? 12.327 12.437 1.588 1.00 57.38 124 VAL A O 1
#

Secondary structure (DSSP, 8-state):
--SHHHHHHHHHH-TTGGGS------SGGGS-HHHHHHHHHTHHHH-PEEE--SHHHHHHHHHHH-TT-HHHHHHHHHHHHHHHHHHHHTTPPPP-S--TT--EEEHHHHIIIIIHHHHHHHT-

Organism: NCBI:txid2201709

Nearest PDB structures (foldseek):
  5gwk-assembly1_B  TM=9.607E-01  e=1.237E-12  Homo sapiens
  5zad-assembly1_B  TM=9.462E-01  e=8.072E-12  Homo sapiens
  7yq8-assembly1_B  TM=9.532E-01  e=8.592E-12  Homo sapiens
  4fm9-assembly1_A-2  TM=9.698E-01  e=2.818E-11  Homo sapiens
  6zy8-assembly1_A  TM=9.211E-01  e=4.895E-12  Homo sapiens

Foldseek 3Di:
DPDPLVVVVVVVVDPVPVVDDDDDDPDPVVDDPVVVVVCVVPCQLNAAAEDEPPPLLVVLVCCLDPPVNPVVLVVLLVVLVVVVVVCVVVVHGQDADRDSPHRYDYSNCCSNHPVSVVVVVVVD

Mean predicted aligned error: 3.91 Å

Solvent-accessible surface area (backbone atoms only — not comparable to full-atom values): 7527 Å² total; per-residue (Å²): 122,76,36,70,69,60,42,52,52,50,48,73,75,30,93,67,50,85,78,56,90,86,80,85,75,90,47,76,85,69,55,48,78,65,57,49,51,57,46,64,73,41,44,73,72,71,47,65,42,79,41,89,83,51,71,66,29,53,50,41,52,42,45,75,67,39,86,84,29,59,66,59,43,50,53,51,52,51,53,50,52,50,49,55,51,52,32,55,76,73,72,46,78,84,81,74,64,64,52,93,82,45,48,58,46,38,54,42,53,43,41,72,50,49,49,45,55,55,59,55,55,73,77,104

Radius of gyration: 17.14 Å; Cα contacts (8 Å, |Δi|>4): 85; chains: 1; bounding box: 41×32×40 Å

pLDDT: mean 93.26, std 4.61, range [57.38, 97.94]

InterPro domains:
  IPR013759 DNA topoisomerase, type IIA, subunit B, C-terminal [G3DSA:3.40.50.670] (32-123)
  IPR013760 DNA topoisomerase, type IIA-like domain superfamily [SSF56719] (1-120)
  IPR031660 C-terminal associated domain of TOPRIM [PF16898] (1-123)
  IPR050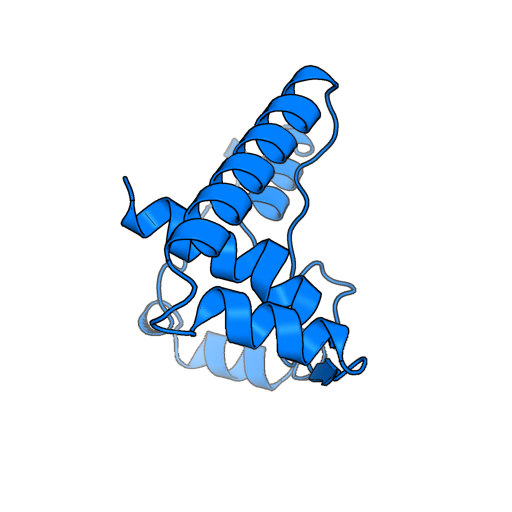634 DNA Topoisomerase II [PTHR10169] (1-123)

Sequence (124 aa):
FYSLPEFEEWKKDTENHHTYNIKYYKGLGTSTSKEAKEYFQNMERHRIRFKYGGPTDDHHIELAFSKKGADQRKEWLTNHMDEVKRRKEIGLPERYLYTKETKAVSYSDFVNLELVLFSNGDNV